Protein AF-A0A0W0FRZ5-F1 (afdb_monomer_lite)

Secondary structure (DSSP, 8-state):
--PPPPPS--SSTT----SSPPP------------------S--TTTTTT-S-EEEE-TTSSS-EEEETTEEEE----PPSS---------S----------

InterPro domains:
  IPR019481 Transcription factor TFIIIC, triple barrel domain [PF10419] (29-93)
  IPR042771 TFIIIC subunit GTF3C6-like [PTHR21860] (24-94)

Radius of gyration: 24.67 Å; chains: 1; bounding box: 76×30×46 Å

Structure (mmCIF, N/CA/C/O backbone):
data_AF-A0A0W0FRZ5-F1
#
_entry.id   AF-A0A0W0FRZ5-F1
#
loop_
_atom_site.group_PDB
_atom_site.id
_atom_site.type_symbol
_atom_site.label_atom_id
_atom_site.label_alt_id
_atom_site.label_comp_id
_atom_site.label_asym_id
_atom_site.label_entity_id
_atom_site.label_seq_id
_atom_site.pdbx_PDB_ins_code
_atom_site.Cartn_x
_atom_site.Cartn_y
_atom_site.Cartn_z
_atom_site.occupancy
_atom_site.B_iso_or_equiv
_atom_site.auth_seq_id
_atom_site.auth_comp_id
_atom_site.auth_asym_id
_atom_site.auth_atom_id
_atom_site.pdbx_PDB_model_num
ATOM 1 N N . MET A 1 1 ? 56.935 17.013 -20.111 1.00 40.03 1 MET A N 1
ATOM 2 C CA . MET A 1 1 ? 57.289 15.581 -20.146 1.00 40.03 1 MET A CA 1
ATOM 3 C C . MET A 1 1 ? 56.087 14.836 -20.696 1.00 40.03 1 MET A C 1
ATOM 5 O O . MET A 1 1 ? 54.988 15.092 -20.235 1.00 40.03 1 MET A O 1
ATOM 9 N N . SER A 1 2 ? 56.341 14.082 -21.767 1.00 46.53 2 SER A N 1
ATOM 10 C CA . SER A 1 2 ? 55.496 13.141 -22.525 1.00 46.53 2 SER A CA 1
ATOM 11 C C . SER A 1 2 ? 54.017 12.995 -22.142 1.00 46.53 2 SER A C 1
ATOM 13 O O . SER A 1 2 ? 53.696 12.415 -21.107 1.00 46.53 2 SER A O 1
ATOM 15 N N . GLY A 1 3 ? 53.139 13.422 -23.056 1.00 50.06 3 GLY A N 1
ATOM 16 C CA . GLY A 1 3 ? 51.759 12.950 -23.117 1.00 50.06 3 GLY A CA 1
ATOM 17 C C . GLY A 1 3 ? 51.740 11.456 -23.434 1.00 50.06 3 GLY A C 1
ATOM 18 O O . GLY A 1 3 ? 52.444 11.001 -24.335 1.00 50.06 3 GLY A O 1
ATOM 19 N N . ILE A 1 4 ? 50.990 10.702 -22.637 1.00 55.44 4 ILE A N 1
ATOM 20 C CA . ILE A 1 4 ? 50.728 9.285 -22.869 1.00 55.44 4 ILE A CA 1
ATOM 21 C C . ILE A 1 4 ? 49.555 9.222 -23.844 1.00 55.44 4 ILE A C 1
ATOM 23 O O . ILE A 1 4 ? 48.469 9.709 -23.535 1.00 55.44 4 ILE A O 1
ATOM 27 N N . ASP A 1 5 ? 49.808 8.669 -25.024 1.00 58.16 5 ASP A N 1
ATOM 28 C CA . ASP A 1 5 ? 48.801 8.421 -26.051 1.00 58.16 5 ASP A CA 1
ATOM 29 C C . ASP A 1 5 ? 48.109 7.089 -25.718 1.00 58.16 5 ASP A C 1
ATOM 31 O O . ASP A 1 5 ? 48.767 6.047 -25.636 1.00 58.16 5 ASP A O 1
ATOM 35 N N . PHE A 1 6 ? 46.805 7.123 -25.433 1.00 57.25 6 PHE A N 1
ATOM 36 C CA . PHE A 1 6 ? 46.032 5.921 -25.111 1.00 57.25 6 PHE A CA 1
ATOM 37 C C . PHE A 1 6 ? 45.430 5.334 -26.397 1.00 57.25 6 PHE A C 1
ATOM 39 O O . PHE A 1 6 ? 44.875 6.087 -27.198 1.00 57.25 6 PHE A O 1
ATOM 46 N N . PRO A 1 7 ? 45.507 4.007 -26.613 1.00 56.72 7 PRO A N 1
ATOM 47 C CA . PRO A 1 7 ? 44.953 3.377 -27.806 1.00 56.72 7 PRO A CA 1
ATOM 48 C C . PRO A 1 7 ? 43.438 3.608 -27.892 1.00 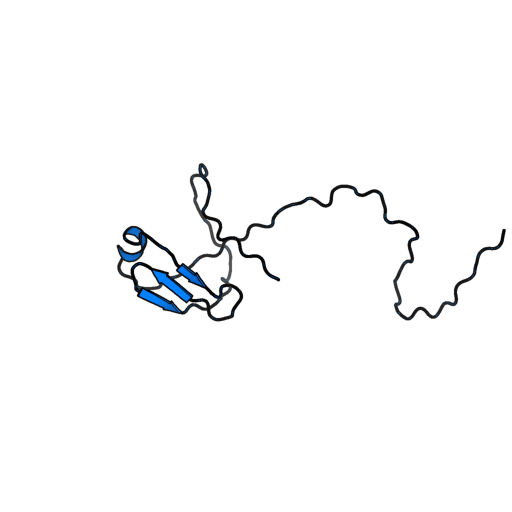56.72 7 PRO A C 1
ATOM 50 O O . PRO A 1 7 ? 42.714 3.485 -26.905 1.00 56.72 7 PRO A O 1
ATOM 53 N N . SER A 1 8 ? 42.971 3.937 -29.096 1.00 59.81 8 SER A N 1
ATOM 54 C CA . SER A 1 8 ? 41.605 4.367 -29.427 1.00 59.81 8 SER A CA 1
ATOM 55 C C . SER A 1 8 ? 40.525 3.278 -29.348 1.00 59.81 8 SER A C 1
ATOM 57 O O . SER A 1 8 ? 39.358 3.574 -29.592 1.00 59.81 8 SER A O 1
ATOM 59 N N . ASP A 1 9 ? 40.878 2.048 -28.974 1.00 65.19 9 ASP A N 1
ATOM 60 C CA . ASP A 1 9 ? 39.932 0.936 -28.850 1.00 65.19 9 ASP A CA 1
ATOM 61 C C . ASP A 1 9 ? 39.516 0.760 -27.389 1.00 65.19 9 ASP A C 1
ATOM 63 O O . ASP A 1 9 ? 39.937 -0.156 -26.680 1.00 65.19 9 ASP A O 1
ATOM 67 N N . SER A 1 10 ? 38.683 1.687 -26.918 1.00 62.09 10 SER A N 1
ATOM 68 C CA . SER A 1 10 ? 37.987 1.520 -25.646 1.00 62.09 10 SER A CA 1
ATOM 69 C C . SER A 1 10 ? 36.817 0.554 -25.809 1.00 62.09 10 SER A C 1
ATOM 71 O O . SER A 1 10 ? 35.982 0.721 -26.696 1.00 62.09 10 SER A O 1
ATOM 73 N N . LEU A 1 11 ? 36.708 -0.404 -24.887 1.00 64.06 11 LEU A N 1
ATOM 74 C CA . LEU A 1 11 ? 35.572 -1.325 -24.774 1.00 64.06 11 LEU A CA 1
ATOM 75 C C . LEU A 1 11 ? 34.235 -0.608 -24.498 1.00 64.06 11 LEU A C 1
ATOM 77 O O . LEU A 1 11 ? 33.178 -1.211 -24.665 1.00 64.06 11 LEU A O 1
ATOM 81 N N . CYS A 1 12 ? 34.279 0.668 -24.099 1.00 63.09 12 CYS A N 1
ATOM 82 C CA . CYS A 1 12 ? 33.113 1.478 -23.752 1.00 63.09 12 CYS A CA 1
ATOM 83 C C . CYS A 1 12 ? 33.169 2.834 -24.483 1.00 63.09 12 CYS A C 1
ATOM 85 O O . CYS A 1 12 ? 33.679 3.814 -23.928 1.00 63.09 12 CYS A O 1
ATOM 87 N N . PRO A 1 13 ? 32.678 2.926 -25.730 1.00 68.31 13 PRO A N 1
ATOM 88 C CA . PRO A 1 13 ? 32.616 4.188 -26.464 1.00 68.31 13 PRO A CA 1
ATOM 89 C C . PRO A 1 13 ? 31.837 5.257 -25.680 1.00 68.31 13 PRO A C 1
ATOM 91 O O . PRO A 1 13 ? 30.755 4.987 -25.168 1.00 68.31 13 PRO A O 1
ATOM 94 N N . GLY A 1 14 ? 32.383 6.473 -25.581 1.00 68.06 14 GLY A N 1
ATOM 95 C CA . GLY A 1 14 ? 31.753 7.595 -24.865 1.00 68.06 14 GLY A CA 1
ATOM 96 C C . GLY A 1 14 ? 32.148 7.748 -23.392 1.00 68.06 14 GLY A C 1
ATOM 97 O O . GLY A 1 14 ? 31.716 8.704 -22.752 1.00 68.06 14 GLY A O 1
ATOM 98 N N . TYR A 1 15 ? 32.992 6.865 -22.850 1.00 72.00 15 TYR A N 1
ATOM 99 C CA . TYR A 1 15 ? 33.522 7.038 -21.497 1.00 72.00 15 TYR A CA 1
ATOM 100 C C . TYR A 1 15 ? 34.607 8.130 -21.441 1.00 72.00 15 TYR A C 1
ATOM 102 O O . TYR A 1 15 ? 35.419 8.277 -22.357 1.00 72.00 15 TYR A O 1
ATOM 110 N N . LYS A 1 16 ? 34.648 8.875 -20.333 1.00 73.31 16 LYS A N 1
ATOM 111 C CA . LYS A 1 16 ? 35.714 9.832 -20.015 1.00 73.31 16 LYS A CA 1
ATOM 112 C C . LYS A 1 16 ? 36.358 9.413 -18.701 1.00 73.31 16 LYS A C 1
ATOM 114 O O . LYS A 1 16 ? 35.725 9.487 -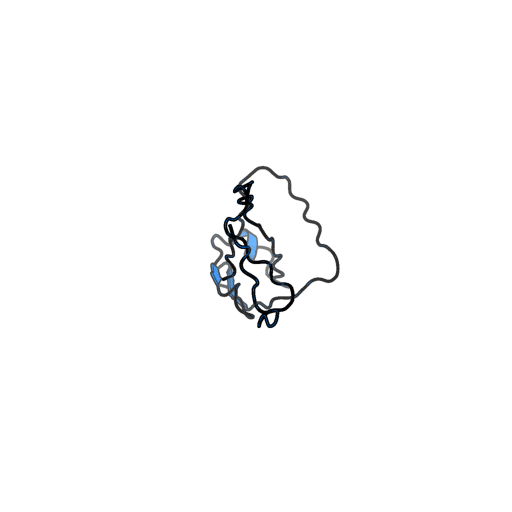17.653 1.00 73.31 16 LYS A O 1
ATOM 119 N N . PHE A 1 17 ? 37.614 8.981 -18.756 1.00 75.69 17 PHE A N 1
ATOM 120 C CA . PHE A 1 17 ? 38.398 8.737 -17.549 1.00 75.69 17 PHE A CA 1
ATOM 121 C C . PHE A 1 17 ? 38.632 10.058 -16.800 1.00 75.69 17 PHE A C 1
ATOM 123 O O . PHE A 1 17 ? 39.039 11.052 -17.408 1.00 75.69 17 PHE A O 1
ATOM 130 N N . VAL A 1 18 ? 38.385 10.066 -15.491 1.00 76.44 18 VAL A N 1
ATOM 131 C CA . VAL A 1 18 ? 38.659 11.202 -14.600 1.00 76.44 18 VAL A CA 1
ATOM 132 C C . VAL A 1 18 ? 39.523 10.730 -13.430 1.00 76.44 18 VAL A C 1
ATOM 134 O O . VAL A 1 18 ? 39.310 9.641 -12.905 1.00 76.44 18 VAL A O 1
ATOM 137 N N . GLN A 1 19 ? 40.539 11.520 -13.069 1.00 77.50 19 GLN A N 1
ATOM 138 C CA . GLN A 1 19 ? 41.479 11.193 -11.985 1.00 77.50 19 GLN A CA 1
ATOM 139 C C . GLN A 1 19 ? 40.937 11.563 -10.601 1.00 77.50 19 GLN A C 1
ATOM 141 O O . GLN A 1 19 ? 41.303 10.929 -9.617 1.00 77.50 19 GLN A O 1
ATOM 146 N N . GLU A 1 20 ? 40.044 12.547 -10.541 1.00 77.44 20 GLU A N 1
ATOM 147 C CA . GLU A 1 20 ? 39.258 12.882 -9.361 1.00 77.44 20 GLU A CA 1
ATOM 148 C C . GLU A 1 20 ? 37.843 13.267 -9.794 1.00 77.44 20 GLU A C 1
ATOM 150 O O . GLU A 1 20 ? 37.632 13.773 -10.903 1.00 77.44 20 GLU A O 1
ATOM 155 N N . PHE A 1 21 ? 36.873 12.992 -8.928 1.00 75.88 21 PHE A N 1
ATOM 156 C CA . PHE A 1 21 ? 35.541 13.568 -9.059 1.00 75.88 21 PHE A CA 1
ATOM 157 C C . PHE A 1 21 ? 35.598 15.045 -8.649 1.00 75.88 21 PHE A C 1
ATOM 159 O O . PHE A 1 21 ? 36.490 15.448 -7.904 1.00 75.88 21 PHE A O 1
ATOM 166 N N . GLY A 1 22 ? 34.666 15.854 -9.161 1.00 73.62 22 GLY A N 1
ATOM 167 C CA . GLY A 1 22 ? 34.541 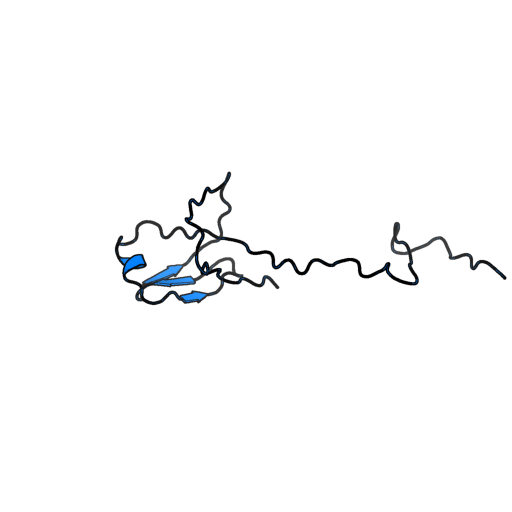17.252 -8.746 1.00 73.62 22 GLY A CA 1
ATOM 168 C C . GLY A 1 22 ? 34.279 17.391 -7.239 1.00 73.62 22 GLY A C 1
ATOM 169 O O . GLY A 1 22 ? 34.049 16.386 -6.559 1.00 73.62 22 GLY A O 1
ATOM 170 N N . PRO A 1 23 ? 34.313 18.624 -6.699 1.00 70.94 23 PRO A N 1
ATOM 171 C CA . PRO A 1 23 ? 33.935 18.868 -5.311 1.00 70.94 23 PRO A CA 1
ATOM 172 C C . PRO A 1 23 ? 32.568 18.237 -5.024 1.00 70.94 23 PRO A C 1
ATOM 174 O O . PRO A 1 23 ? 31.699 18.206 -5.892 1.00 70.94 23 PRO A O 1
ATOM 177 N N . ASN A 1 24 ? 32.413 17.701 -3.813 1.00 62.38 24 ASN A N 1
ATOM 178 C CA . ASN A 1 24 ? 31.205 17.027 -3.342 1.00 62.38 24 ASN A CA 1
ATOM 179 C C . ASN A 1 24 ? 30.099 18.073 -3.088 1.00 62.38 24 ASN A C 1
ATOM 181 O O . ASN A 1 24 ? 29.711 18.315 -1.948 1.00 62.38 24 ASN A O 1
ATOM 185 N N . GLU A 1 25 ? 29.700 18.796 -4.132 1.00 61.56 25 GLU A N 1
ATOM 186 C CA . GLU A 1 25 ? 28.621 19.775 -4.100 1.00 61.56 25 GLU A CA 1
ATOM 187 C C . GLU A 1 25 ? 27.307 18.996 -4.004 1.00 61.56 25 GLU A C 1
ATOM 189 O O . GLU A 1 25 ? 26.881 18.381 -4.975 1.00 61.56 25 GLU A O 1
ATOM 194 N N . GLU A 1 26 ? 26.763 18.961 -2.782 1.00 57.94 26 GLU A N 1
ATOM 195 C CA . GLU A 1 26 ? 25.375 18.623 -2.441 1.00 57.94 26 GLU A CA 1
ATOM 196 C C . GLU A 1 26 ? 24.766 17.486 -3.271 1.00 57.94 26 GLU A C 1
ATOM 198 O O . GLU A 1 26 ? 23.914 17.689 -4.131 1.00 57.94 26 GLU A O 1
ATOM 203 N N . TYR A 1 27 ? 25.133 16.244 -2.948 1.00 60.28 27 TYR A N 1
ATOM 204 C CA . TYR A 1 27 ? 24.129 15.189 -3.052 1.00 60.28 27 TYR A CA 1
ATOM 205 C C . TYR A 1 27 ? 23.060 15.540 -2.016 1.00 60.28 27 TYR A C 1
ATOM 207 O O . TYR A 1 27 ? 23.276 15.330 -0.823 1.00 60.28 27 TYR A O 1
ATOM 215 N N . GLU A 1 28 ? 21.981 16.189 -2.447 1.00 60.78 28 GLU A N 1
ATOM 216 C CA . GLU A 1 28 ? 20.844 16.470 -1.579 1.00 60.78 28 GLU A CA 1
ATOM 217 C C . GLU A 1 28 ? 20.333 15.125 -1.035 1.00 60.78 28 GLU A C 1
ATOM 219 O O . GLU A 1 28 ? 19.914 14.252 -1.793 1.00 60.78 28 GLU A O 1
ATOM 224 N N . GLU A 1 29 ? 20.428 14.926 0.284 1.00 60.94 29 GLU A N 1
ATOM 225 C CA . GLU A 1 29 ? 19.839 13.790 1.008 1.00 60.94 29 GLU A CA 1
ATOM 226 C C . GLU A 1 29 ? 18.304 13.937 1.046 1.00 60.94 29 GLU A C 1
ATOM 228 O O . GLU A 1 29 ? 17.683 13.940 2.109 1.00 60.94 29 GLU A O 1
ATOM 233 N N . GLU A 1 30 ? 17.668 14.149 -0.104 1.00 62.47 30 GLU A N 1
ATOM 234 C CA . GLU A 1 30 ? 16.216 14.213 -0.189 1.00 62.47 30 GLU A CA 1
ATOM 235 C C . GLU A 1 30 ? 15.658 12.788 -0.145 1.00 62.47 30 GLU A C 1
ATOM 237 O O . GLU A 1 30 ? 15.687 12.044 -1.123 1.00 62.47 30 GLU A O 1
ATOM 242 N N . GLU A 1 31 ? 15.151 12.390 1.025 1.00 65.81 31 GLU A N 1
ATOM 243 C CA . GLU A 1 31 ? 14.296 11.211 1.148 1.00 65.81 31 GLU A CA 1
ATOM 244 C C . GLU A 1 31 ? 13.052 11.400 0.262 1.00 65.81 31 GLU A C 1
ATOM 246 O O . GLU A 1 31 ? 12.154 12.192 0.569 1.00 65.81 31 GLU A O 1
ATOM 251 N N . GLU A 1 32 ? 12.984 10.663 -0.847 1.00 65.81 32 GLU A N 1
ATOM 252 C CA . GLU A 1 32 ? 11.805 10.648 -1.709 1.00 65.81 32 GLU A CA 1
ATOM 253 C C . GLU A 1 32 ? 10.647 9.925 -0.999 1.00 65.81 32 GLU A C 1
ATOM 255 O O . GLU A 1 32 ? 10.635 8.703 -0.838 1.00 65.81 32 GLU A O 1
ATOM 260 N N . VAL A 1 33 ? 9.643 10.689 -0.561 1.00 73.50 33 VAL A N 1
ATOM 261 C CA . VAL A 1 33 ? 8.426 10.144 0.053 1.00 73.50 33 VAL A CA 1
ATOM 262 C C . VAL A 1 33 ? 7.342 9.979 -1.006 1.00 73.50 33 VAL A C 1
ATOM 264 O O . VAL A 1 33 ? 6.838 10.958 -1.560 1.00 73.50 33 VAL A O 1
ATOM 267 N N . PHE A 1 34 ? 6.915 8.737 -1.222 1.00 72.56 34 PHE A N 1
ATOM 268 C CA . PHE A 1 34 ? 5.795 8.408 -2.099 1.00 72.56 34 PHE A CA 1
ATOM 269 C C . PHE A 1 34 ? 4.529 8.123 -1.290 1.00 72.56 34 PHE A C 1
ATOM 271 O O . PHE A 1 34 ? 4.568 7.511 -0.223 1.00 72.56 34 PHE A O 1
ATOM 278 N N . TYR A 1 35 ? 3.386 8.549 -1.823 1.00 79.12 35 TYR A N 1
ATOM 279 C CA . TYR A 1 35 ? 2.072 8.245 -1.264 1.00 79.12 35 TYR A CA 1
ATOM 280 C C . TYR A 1 35 ? 1.372 7.232 -2.162 1.00 79.12 35 TYR A C 1
ATOM 282 O O . TYR A 1 35 ? 1.384 7.366 -3.385 1.00 79.12 35 TYR A O 1
ATOM 290 N N . VAL A 1 36 ? 0.746 6.235 -1.542 1.00 83.19 36 VAL A N 1
ATOM 291 C CA . VAL A 1 36 ? -0.113 5.264 -2.221 1.00 83.19 36 VAL A CA 1
ATOM 292 C C . VAL A 1 36 ? -1.513 5.340 -1.640 1.00 83.19 36 VAL A C 1
ATOM 294 O O . VAL A 1 36 ? -1.687 5.457 -0.425 1.00 83.19 36 VAL A O 1
ATOM 297 N N . THR A 1 37 ? -2.508 5.234 -2.511 1.00 85.44 37 THR A N 1
ATOM 298 C CA . THR A 1 37 ? -3.910 5.163 -2.107 1.00 85.44 37 THR A CA 1
ATOM 299 C C . THR A 1 37 ? -4.369 3.714 -2.113 1.00 85.44 37 THR A C 1
ATOM 301 O O . THR A 1 37 ? -4.095 2.962 -3.045 1.00 85.44 37 THR A O 1
ATOM 304 N N . MET A 1 38 ? -5.047 3.312 -1.038 1.00 88.06 38 MET A N 1
ATOM 305 C CA . MET A 1 38 ? -5.582 1.963 -0.868 1.00 88.06 38 MET A CA 1
ATOM 306 C C . MET A 1 38 ? -7.091 1.969 -1.088 1.00 88.06 38 MET A C 1
ATOM 308 O O . MET A 1 38 ? -7.843 2.528 -0.289 1.00 88.06 38 MET A O 1
ATOM 312 N N . GLU A 1 39 ? -7.537 1.296 -2.142 1.00 87.38 39 GLU A N 1
ATOM 313 C CA . GLU A 1 39 ? -8.954 1.066 -2.396 1.00 87.38 39 GLU A CA 1
ATOM 314 C C . GLU A 1 39 ? -9.397 -0.252 -1.740 1.00 87.38 39 GLU A C 1
ATOM 316 O O . GLU A 1 39 ? -8.945 -1.334 -2.106 1.00 87.38 39 GLU A O 1
ATOM 321 N N . LEU A 1 40 ? -10.278 -0.169 -0.736 1.00 89.00 40 LEU A N 1
ATOM 322 C CA . LEU A 1 40 ? -10.753 -1.339 0.023 1.00 89.00 40 LEU A CA 1
ATOM 323 C C . LEU A 1 40 ? -12.055 -1.938 -0.536 1.00 89.00 40 LEU A C 1
ATOM 325 O O . LEU A 1 40 ? -12.543 -2.950 -0.034 1.00 89.00 40 LEU A O 1
ATOM 329 N N . GLY A 1 41 ? -12.621 -1.330 -1.581 1.00 84.75 41 GLY A N 1
ATOM 330 C CA . GLY A 1 41 ? -13.907 -1.722 -2.146 1.00 84.75 41 GLY A CA 1
ATOM 331 C C . GLY A 1 41 ? -15.066 -1.531 -1.160 1.00 84.75 41 GLY A C 1
ATOM 332 O O . GLY A 1 41 ? -15.081 -0.605 -0.350 1.00 84.75 41 GLY A O 1
ATOM 333 N N . ASN A 1 42 ? -16.068 -2.410 -1.237 1.00 86.88 42 ASN A N 1
ATOM 334 C CA . ASN A 1 42 ? -17.270 -2.324 -0.408 1.00 86.88 42 ASN A CA 1
ATOM 335 C C . ASN A 1 42 ? -17.045 -2.960 0.975 1.00 86.88 42 ASN A C 1
ATOM 337 O O . ASN A 1 42 ? -17.435 -4.106 1.213 1.00 86.88 42 ASN A O 1
ATOM 341 N N . ILE A 1 43 ? -16.397 -2.216 1.870 1.00 89.25 43 ILE A N 1
ATOM 342 C CA . ILE A 1 43 ? -16.239 -2.577 3.284 1.00 89.25 43 ILE A CA 1
ATOM 343 C C . ILE A 1 43 ? -17.341 -1.968 4.150 1.00 89.25 43 ILE A C 1
ATOM 345 O O . ILE A 1 43 ? -18.018 -1.015 3.768 1.00 89.25 43 ILE A O 1
ATOM 349 N N . GLU A 1 44 ? -17.507 -2.520 5.348 1.00 88.38 44 GLU A N 1
ATOM 350 C CA . GLU A 1 44 ? -18.354 -1.914 6.368 1.00 88.38 44 GLU A CA 1
ATOM 351 C C . GLU A 1 44 ? -17.777 -0.525 6.746 1.00 88.38 44 GLU A C 1
ATOM 353 O O . GLU A 1 44 ? -16.574 -0.428 7.003 1.00 88.38 44 GLU A O 1
ATOM 358 N N . PRO A 1 45 ? -18.582 0.558 6.744 1.00 88.00 45 PRO A N 1
ATOM 359 C CA . PRO A 1 45 ? -18.075 1.921 6.929 1.00 88.00 45 PRO A CA 1
ATOM 360 C C . PRO A 1 45 ? -17.328 2.166 8.244 1.00 88.00 45 PRO A C 1
ATOM 362 O O . PRO A 1 45 ? -16.461 3.040 8.297 1.00 88.00 45 PRO A O 1
ATOM 365 N N . THR A 1 46 ? -17.652 1.425 9.306 1.00 89.06 46 THR A N 1
ATOM 366 C CA . THR A 1 46 ? -16.968 1.531 10.599 1.00 89.06 46 THR A CA 1
ATOM 367 C C . THR A 1 46 ? -15.678 0.722 10.680 1.00 89.06 46 THR A C 1
ATOM 369 O O . THR A 1 46 ? -14.894 1.002 11.577 1.00 89.06 46 THR A O 1
ATOM 372 N N . LEU A 1 47 ? -15.375 -0.167 9.726 1.00 87.75 47 LEU A N 1
ATOM 373 C CA . LEU A 1 47 ? -14.199 -1.042 9.768 1.00 87.75 47 LEU A CA 1
ATOM 374 C C . LEU A 1 47 ? -12.883 -0.269 9.920 1.00 87.75 47 LEU A C 1
ATOM 376 O O . LEU A 1 47 ? -12.042 -0.646 10.734 1.00 87.75 47 LEU A O 1
ATOM 380 N N . VAL A 1 48 ? -12.688 0.796 9.135 1.00 87.81 48 VAL A N 1
ATOM 381 C CA . VAL A 1 48 ? -11.472 1.623 9.216 1.00 87.81 48 VAL A CA 1
ATOM 382 C C . VAL A 1 48 ? -11.472 2.459 10.506 1.00 87.81 48 VAL A C 1
ATOM 384 O O . VAL A 1 48 ? -10.507 2.340 11.259 1.00 87.81 48 VAL A O 1
ATOM 387 N N . PRO A 1 49 ? -12.534 3.226 10.841 1.00 88.00 49 PRO A N 1
ATOM 388 C CA . PRO A 1 49 ? -12.603 3.958 12.110 1.00 88.00 49 PRO A CA 1
ATOM 389 C C . PRO A 1 49 ? -12.495 3.097 13.377 1.00 88.00 49 PRO A C 1
ATOM 391 O O . PRO A 1 49 ? -12.038 3.594 14.401 1.00 88.00 49 PRO A O 1
ATOM 394 N N . SER A 1 50 ? -12.936 1.836 13.338 1.00 85.88 50 SER A N 1
ATOM 395 C CA . SER A 1 50 ? -12.922 0.912 14.478 1.00 85.88 50 SER A CA 1
ATOM 396 C C . SER A 1 50 ? -11.652 0.063 14.555 1.00 85.88 50 SER A C 1
ATOM 398 O O . SER A 1 50 ? -11.562 -0.827 15.402 1.00 85.88 50 SER A O 1
ATOM 400 N N . SER A 1 51 ? -10.707 0.245 13.630 1.00 88.25 51 SER A N 1
ATOM 401 C CA . SER A 1 51 ? -9.463 -0.519 13.608 1.00 88.25 51 SER A CA 1
ATOM 402 C C . SER A 1 51 ? -8.397 0.162 14.457 1.00 88.25 51 SER A C 1
ATOM 404 O O . SER A 1 51 ? -7.760 1.115 14.023 1.00 88.25 51 SER A O 1
ATOM 406 N N . ASP A 1 52 ? -8.120 -0.403 15.631 1.00 90.44 52 ASP A N 1
ATOM 407 C CA . ASP A 1 52 ? -7.027 0.060 16.503 1.00 90.44 52 ASP A CA 1
ATOM 408 C C . ASP A 1 52 ? -5.630 -0.352 15.997 1.00 90.44 52 ASP A C 1
ATOM 410 O O . ASP A 1 52 ? -4.607 0.014 16.574 1.00 90.44 52 ASP A O 1
ATOM 414 N N . SER A 1 53 ? -5.562 -1.168 14.939 1.00 89.31 53 SER A N 1
ATOM 415 C CA . SER A 1 53 ? -4.303 -1.612 14.343 1.00 89.31 53 SER A CA 1
ATOM 416 C C . SER A 1 53 ? -4.435 -1.865 12.846 1.00 89.31 53 SER A C 1
ATOM 418 O O . SER A 1 53 ? -5.467 -2.337 12.364 1.00 89.31 53 SER A O 1
ATOM 420 N N . ILE A 1 54 ? -3.342 -1.586 12.139 1.00 91.06 54 ILE A N 1
ATOM 421 C CA . ILE A 1 54 ? -3.162 -1.842 10.715 1.00 91.06 54 ILE A CA 1
ATOM 422 C C . ILE A 1 54 ? -1.920 -2.717 10.574 1.00 91.06 54 ILE A C 1
ATOM 424 O O . ILE A 1 54 ? -0.854 -2.366 11.082 1.00 91.06 54 ILE A O 1
ATOM 428 N N . ARG A 1 55 ? -2.045 -3.867 9.908 1.00 93.69 55 ARG A N 1
ATOM 429 C CA . ARG A 1 55 ? -0.892 -4.703 9.539 1.00 93.69 55 ARG A CA 1
ATOM 430 C C . ARG A 1 55 ? -0.828 -4.815 8.032 1.00 93.69 55 ARG A C 1
ATOM 432 O O . ARG A 1 55 ? -1.794 -5.256 7.422 1.00 93.69 55 ARG A O 1
ATOM 439 N N . LEU A 1 56 ? 0.300 -4.434 7.457 1.00 92.50 56 LEU A N 1
ATOM 440 C CA . LEU A 1 56 ? 0.529 -4.434 6.021 1.00 92.50 56 LEU A CA 1
ATOM 441 C C . LEU A 1 56 ? 1.835 -5.169 5.739 1.00 92.50 56 LEU A C 1
ATOM 443 O O . LEU A 1 56 ? 2.844 -4.895 6.386 1.00 92.50 56 LEU A O 1
ATOM 447 N N . ILE A 1 57 ? 1.796 -6.128 4.819 1.00 94.31 57 ILE A N 1
ATOM 448 C CA . ILE A 1 57 ? 2.959 -6.928 4.426 1.00 94.31 57 ILE A CA 1
ATOM 449 C C . ILE A 1 57 ? 3.033 -7.058 2.906 1.00 94.31 57 ILE A C 1
ATOM 451 O O . ILE A 1 57 ? 2.005 -7.030 2.226 1.00 94.31 57 ILE A O 1
ATOM 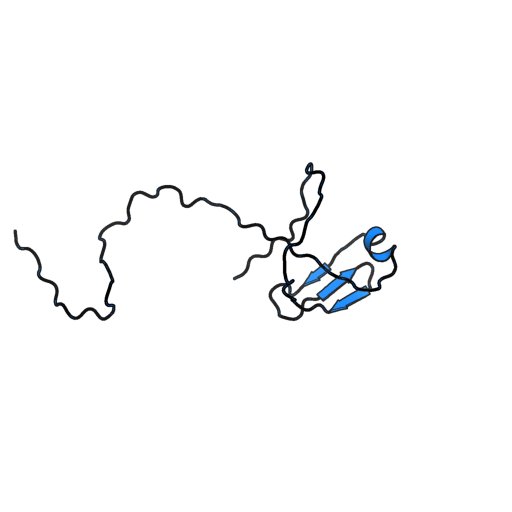455 N N . GLY A 1 58 ? 4.248 -7.262 2.395 1.00 92.94 58 GLY A N 1
ATOM 456 C CA . GLY A 1 58 ? 4.490 -7.571 0.987 1.00 92.94 58 GLY A CA 1
ATOM 457 C C . GLY A 1 58 ? 4.156 -6.431 0.025 1.00 92.94 58 GLY A C 1
ATOM 458 O O . GLY A 1 58 ? 3.693 -6.710 -1.077 1.00 92.94 58 GLY A O 1
ATOM 459 N N . LEU A 1 59 ? 4.347 -5.172 0.439 1.00 89.38 59 LEU A N 1
ATOM 460 C CA . LEU A 1 59 ? 4.174 -3.985 -0.419 1.00 89.38 59 LEU A CA 1
ATOM 461 C C . LEU A 1 59 ? 5.140 -3.946 -1.610 1.00 89.38 59 LEU A C 1
ATOM 463 O O . LEU A 1 59 ? 4.860 -3.299 -2.610 1.00 89.38 59 LEU A O 1
ATOM 467 N N . ASP A 1 60 ? 6.273 -4.623 -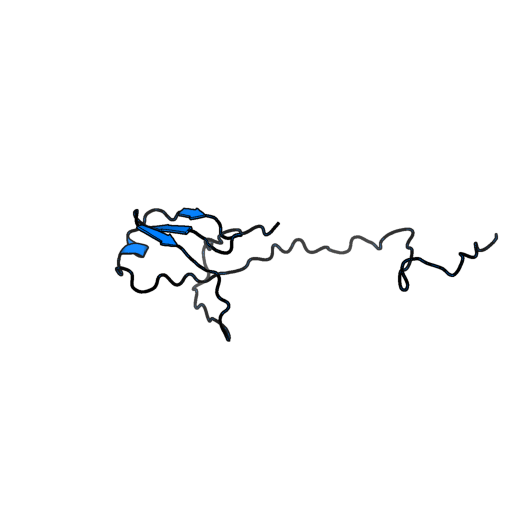1.483 1.00 86.94 60 ASP A N 1
ATOM 468 C CA . ASP A 1 60 ? 7.285 -4.850 -2.512 1.00 86.94 60 ASP A CA 1
ATOM 469 C C . ASP A 1 60 ? 6.898 -5.981 -3.481 1.00 86.94 60 ASP A C 1
ATOM 471 O O . ASP A 1 60 ? 7.536 -6.189 -4.514 1.00 86.94 60 ASP A O 1
ATOM 475 N N . THR A 1 61 ? 5.842 -6.733 -3.164 1.00 91.75 61 THR A N 1
ATOM 476 C CA . THR A 1 61 ? 5.398 -7.872 -3.965 1.00 91.75 61 THR A CA 1
ATOM 477 C C . THR A 1 61 ? 4.215 -7.487 -4.849 1.00 91.75 61 THR A C 1
ATOM 479 O O . THR A 1 61 ? 3.420 -6.627 -4.483 1.00 91.75 61 THR A O 1
ATOM 482 N N . PRO A 1 62 ? 3.964 -8.207 -5.957 1.00 92.94 62 PRO A N 1
ATOM 483 C CA . PRO A 1 62 ? 2.748 -8.008 -6.750 1.00 92.94 62 PRO A CA 1
ATOM 484 C C . PRO A 1 62 ? 1.434 -8.276 -5.992 1.00 92.94 62 PRO A C 1
ATOM 486 O O . PRO A 1 62 ? 0.355 -8.128 -6.562 1.00 92.94 62 PRO A O 1
ATOM 489 N N . T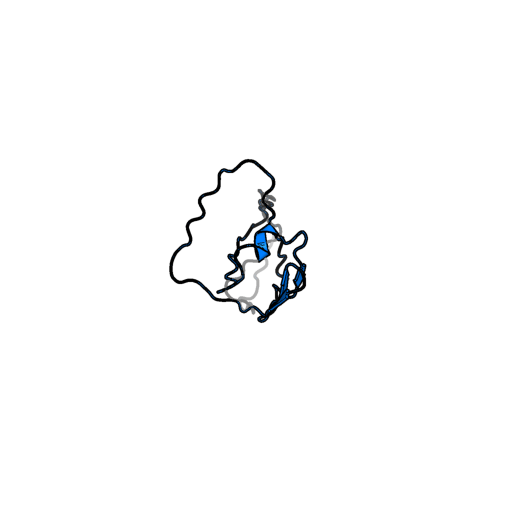HR A 1 63 ? 1.489 -8.777 -4.754 1.00 95.44 63 THR A N 1
ATOM 490 C CA . THR A 1 63 ? 0.324 -9.210 -3.978 1.00 95.44 63 THR A CA 1
ATOM 491 C C . THR A 1 63 ? 0.500 -8.860 -2.494 1.00 95.44 63 THR A C 1
ATOM 493 O O . THR A 1 63 ? 0.794 -9.743 -1.681 1.00 95.44 63 THR A O 1
ATOM 496 N N . PRO A 1 64 ? 0.302 -7.587 -2.115 1.00 95.12 64 PRO A N 1
ATOM 497 C CA . PRO A 1 64 ? 0.343 -7.176 -0.719 1.00 95.12 64 PRO A CA 1
ATOM 498 C C . PRO A 1 64 ? -0.847 -7.733 0.069 1.00 95.12 64 PRO A C 1
ATOM 500 O O . PRO A 1 64 ? -1.909 -8.037 -0.484 1.00 95.12 64 PRO A O 1
ATOM 503 N N . PHE A 1 65 ? -0.691 -7.824 1.387 1.00 95.75 65 PHE A N 1
ATOM 504 C CA . PHE A 1 65 ? -1.777 -8.184 2.297 1.00 95.75 65 PHE A CA 1
ATOM 505 C C . PHE A 1 65 ? -1.948 -7.135 3.383 1.00 95.75 65 PHE A C 1
ATOM 507 O O . PHE A 1 65 ? -0.983 -6.735 4.032 1.00 95.75 65 PHE A O 1
ATOM 514 N N . LEU A 1 66 ? -3.198 -6.751 3.614 1.00 94.25 66 LEU A N 1
ATOM 515 C CA . LEU A 1 66 ? -3.601 -5.794 4.636 1.00 94.25 66 LEU A CA 1
ATOM 516 C C . LEU A 1 66 ? -4.522 -6.489 5.639 1.00 94.25 66 LEU A C 1
ATOM 518 O O . LEU A 1 66 ? -5.428 -7.217 5.246 1.00 94.25 66 LEU A O 1
ATOM 522 N N . GLN A 1 67 ? -4.336 -6.243 6.931 1.00 93.31 67 GLN A N 1
ATOM 523 C CA . GLN A 1 67 ? -5.255 -6.685 7.970 1.00 93.31 67 GLN A CA 1
ATOM 524 C C . GLN A 1 67 ? -5.789 -5.502 8.777 1.00 93.31 67 GLN A C 1
ATOM 526 O O . GLN A 1 67 ? -5.005 -4.747 9.356 1.00 93.31 67 GLN A O 1
ATOM 531 N N . LEU A 1 68 ? -7.119 -5.410 8.858 1.00 92.19 68 LEU A N 1
ATOM 532 C CA . LEU A 1 68 ? -7.881 -4.412 9.617 1.00 92.19 68 LEU A CA 1
ATOM 533 C C . LEU A 1 68 ? -8.921 -5.123 10.487 1.00 92.19 68 LEU A C 1
ATOM 535 O O . LEU A 1 68 ? -9.682 -5.944 9.977 1.00 92.19 68 LEU A O 1
ATOM 539 N N . ALA A 1 69 ? -8.931 -4.856 11.797 1.00 89.44 69 ALA A N 1
ATOM 540 C CA . ALA A 1 69 ? -9.865 -5.452 12.768 1.00 89.44 69 ALA A CA 1
ATOM 541 C C . ALA A 1 69 ? -10.087 -6.980 12.609 1.00 89.44 69 ALA A C 1
ATOM 543 O O . ALA A 1 69 ? -11.190 -7.493 12.770 1.00 89.44 69 ALA A O 1
ATOM 544 N N . GLY A 1 70 ? -9.034 -7.726 12.254 1.00 88.12 70 GLY A N 1
ATOM 545 C CA . GLY A 1 70 ? -9.093 -9.177 12.032 1.00 88.12 70 GLY A CA 1
ATOM 546 C C . GLY A 1 70 ? -9.446 -9.615 10.604 1.00 88.12 70 GLY A C 1
ATOM 547 O O . GLY A 1 70 ? -9.127 -10.748 10.245 1.00 88.12 70 GLY A O 1
ATOM 548 N N . THR A 1 71 ? -9.994 -8.732 9.766 1.00 90.38 71 THR A N 1
ATOM 549 C CA . THR A 1 71 ? -10.268 -8.988 8.341 1.00 90.38 71 THR A CA 1
ATOM 550 C C . THR A 1 71 ? -8.988 -8.868 7.524 1.00 90.38 71 THR A C 1
ATOM 552 O O . THR A 1 71 ? -8.253 -7.897 7.688 1.00 90.38 71 THR A O 1
ATOM 555 N N . ILE A 1 72 ? -8.720 -9.843 6.651 1.00 93.69 72 ILE A N 1
ATOM 556 C CA . ILE A 1 72 ? -7.539 -9.871 5.779 1.00 93.69 72 ILE A CA 1
ATOM 557 C C . ILE A 1 72 ? -7.960 -9.564 4.342 1.00 93.69 72 ILE A C 1
ATOM 559 O O . ILE A 1 72 ? -8.833 -10.229 3.786 1.00 93.69 72 ILE A O 1
ATOM 563 N N . PHE A 1 73 ? -7.284 -8.593 3.743 1.00 94.31 73 PHE A N 1
ATOM 564 C CA . PHE A 1 73 ? -7.407 -8.182 2.355 1.00 94.31 73 PHE A CA 1
ATOM 565 C C . PHE A 1 73 ? -6.174 -8.636 1.583 1.00 94.31 73 PHE A C 1
ATOM 567 O O . PHE A 1 73 ? -5.048 -8.542 2.075 1.00 94.31 73 PHE A O 1
ATOM 574 N N . LYS A 1 74 ? -6.401 -9.109 0.360 1.00 95.50 74 LYS A N 1
ATOM 575 C CA . LYS A 1 74 ? -5.364 -9.402 -0.627 1.00 95.50 74 LYS A CA 1
ATOM 576 C C . LYS A 1 74 ? -5.418 -8.301 -1.680 1.00 95.50 74 LYS A C 1
ATOM 578 O O . LYS A 1 74 ? -6.467 -8.128 -2.296 1.00 95.50 74 LYS A O 1
ATOM 583 N N . GLY A 1 75 ? -4.325 -7.572 -1.855 1.00 94.12 75 GLY A N 1
ATOM 584 C CA . GLY A 1 75 ? -4.234 -6.459 -2.794 1.00 94.12 75 GLY A CA 1
ATOM 585 C C . GLY A 1 75 ? -3.557 -6.822 -4.115 1.00 94.12 75 GLY A C 1
ATOM 586 O O . GLY A 1 75 ? -3.004 -7.913 -4.285 1.00 94.12 75 GLY A O 1
ATOM 587 N N . SER A 1 76 ? -3.591 -5.854 -5.022 1.00 94.19 76 SER A N 1
ATOM 588 C CA . SER A 1 76 ? -2.804 -5.745 -6.251 1.00 94.19 76 SER A CA 1
ATOM 589 C C . SER A 1 76 ? -2.303 -4.306 -6.375 1.00 94.19 76 SER A C 1
ATOM 591 O O . SER A 1 76 ? -2.874 -3.397 -5.773 1.00 94.19 76 SER A O 1
ATOM 593 N N . HIS A 1 77 ? -1.230 -4.101 -7.137 1.00 90.94 77 HIS A N 1
ATOM 594 C CA . HIS A 1 77 ? -0.778 -2.763 -7.509 1.00 90.94 77 HIS A CA 1
ATOM 595 C C . HIS A 1 77 ? -1.398 -2.377 -8.848 1.00 90.94 77 HIS A C 1
ATOM 597 O O . HIS A 1 77 ? -1.166 -3.060 -9.845 1.00 90.94 77 HIS A O 1
ATOM 603 N N . ASP A 1 78 ? -2.133 -1.269 -8.870 1.00 89.44 78 ASP A N 1
ATOM 604 C CA . ASP A 1 78 ? -2.768 -0.733 -10.070 1.00 89.44 78 ASP A CA 1
ATOM 605 C C . ASP A 1 78 ? -2.361 0.736 -10.263 1.00 89.44 78 ASP A C 1
ATOM 607 O O . ASP A 1 78 ? -2.380 1.535 -9.326 1.00 89.44 78 ASP A O 1
ATOM 611 N N . LEU A 1 79 ? -1.955 1.095 -11.486 1.00 86.69 79 LEU A N 1
ATOM 612 C CA . LEU A 1 79 ? -1.599 2.470 -11.843 1.00 86.69 79 LEU A CA 1
ATOM 613 C C . LEU A 1 79 ? -2.847 3.226 -12.305 1.00 86.69 79 LEU A C 1
ATOM 615 O O . LEU A 1 79 ? -3.507 2.835 -13.269 1.00 86.69 79 LEU A O 1
ATOM 619 N N . LEU A 1 80 ? -3.145 4.335 -11.634 1.00 81.00 80 LEU A N 1
ATOM 620 C CA . LEU A 1 80 ? -4.275 5.196 -11.966 1.00 81.00 80 LEU A CA 1
ATOM 621 C C . LEU A 1 80 ? -3.983 6.037 -13.217 1.00 81.00 80 LEU A C 1
ATOM 623 O O . LEU A 1 80 ? -2.918 6.637 -13.357 1.00 81.00 80 LEU A O 1
ATOM 627 N N . LEU A 1 81 ? -4.961 6.117 -14.123 1.00 87.56 81 LEU A N 1
ATOM 628 C CA . LEU A 1 81 ? -4.928 7.068 -15.232 1.00 87.56 81 LEU A CA 1
ATOM 629 C C . LEU A 1 81 ? -5.321 8.458 -14.718 1.00 87.56 81 LEU A C 1
ATOM 631 O O . LEU A 1 81 ? -6.463 8.672 -14.319 1.00 87.56 81 LEU A O 1
ATOM 635 N N . GLY A 1 82 ? -4.394 9.413 -14.785 1.00 84.50 82 GLY A N 1
ATOM 636 C CA . GLY A 1 82 ? -4.629 10.800 -14.386 1.00 84.50 82 GLY A CA 1
ATOM 637 C C . GLY A 1 82 ? -3.898 11.170 -13.100 1.00 84.50 82 GLY A C 1
ATOM 638 O O . GLY A 1 82 ? -2.778 10.725 -12.866 1.00 84.50 82 GLY A O 1
ATOM 639 N N . SER A 1 83 ? -4.507 12.036 -12.294 1.00 80.31 83 SER A N 1
ATOM 640 C CA . SER A 1 83 ? -3.916 12.531 -11.050 1.00 80.31 83 SER A CA 1
ATOM 641 C C . SER A 1 83 ? -4.936 12.470 -9.926 1.00 80.31 83 SER A C 1
ATOM 643 O O . SER A 1 83 ? -6.102 12.817 -10.116 1.00 80.31 83 SER A O 1
ATOM 645 N N . GLU A 1 84 ? -4.482 12.054 -8.752 1.00 79.38 84 GLU A N 1
ATOM 646 C CA . GLU A 1 84 ? -5.261 12.112 -7.523 1.00 79.38 84 GLU A CA 1
ATOM 647 C C . GLU A 1 84 ? -5.026 13.450 -6.812 1.00 79.38 84 GLU A C 1
ATOM 649 O O . GLU A 1 84 ? -3.908 13.968 -6.787 1.00 79.38 84 GLU A O 1
ATOM 654 N N . LEU A 1 85 ? -6.087 14.022 -6.238 1.00 79.00 85 LEU A N 1
ATOM 655 C CA . LEU A 1 85 ? -6.020 15.258 -5.463 1.00 79.00 85 LEU A CA 1
ATOM 656 C C . LEU A 1 85 ? -6.376 14.967 -4.006 1.00 79.00 85 LEU A C 1
ATOM 658 O O . LEU A 1 85 ? -7.525 14.667 -3.685 1.00 79.00 85 LEU A O 1
ATOM 662 N N . LEU A 1 86 ? -5.389 15.099 -3.123 1.00 74.69 86 LEU A N 1
ATOM 663 C CA . LEU A 1 86 ? -5.553 14.945 -1.681 1.00 74.69 86 LEU A CA 1
ATOM 664 C C . LEU A 1 86 ? -5.676 16.322 -1.026 1.00 74.69 86 LEU A C 1
ATOM 666 O O . LEU A 1 86 ? -4.754 17.136 -1.073 1.00 74.69 86 LEU A O 1
ATOM 670 N N . PHE A 1 87 ? -6.808 16.577 -0.374 1.00 77.69 87 PHE A N 1
ATOM 671 C CA . PHE A 1 87 ? -7.033 17.801 0.393 1.00 77.69 87 PHE A CA 1
ATOM 672 C C . PHE A 1 87 ? -6.762 17.519 1.871 1.00 77.69 87 PHE A C 1
ATOM 674 O O . PHE A 1 87 ? -7.623 16.994 2.573 1.00 77.69 87 PHE A O 1
ATOM 681 N N . THR A 1 88 ? -5.552 17.833 2.343 1.00 71.44 88 THR A N 1
ATOM 682 C CA . THR A 1 88 ? -5.154 17.629 3.745 1.00 71.44 88 THR A CA 1
ATOM 683 C C . THR A 1 88 ? -4.904 18.967 4.442 1.00 71.44 88 THR A C 1
ATOM 685 O O . THR A 1 88 ? -4.240 19.857 3.908 1.00 71.44 88 THR A O 1
ATOM 688 N N . GLU A 1 89 ? -5.424 19.131 5.660 1.00 64.56 89 GLU A N 1
ATOM 689 C CA . GLU A 1 89 ? -5.044 20.234 6.546 1.00 64.56 89 GLU A CA 1
ATOM 690 C C . GLU A 1 89 ? -3.676 19.896 7.157 1.00 64.56 89 GLU A C 1
ATOM 692 O O . GLU A 1 89 ? -3.590 19.294 8.224 1.00 64.56 89 GLU A O 1
ATOM 697 N N . LYS A 1 90 ? -2.566 20.179 6.466 1.00 62.06 90 LYS A N 1
ATOM 698 C CA . LYS A 1 90 ? -1.228 19.882 7.011 1.00 62.06 90 LYS A CA 1
ATOM 699 C C . LYS A 1 90 ? -1.030 20.551 8.384 1.00 62.06 90 LYS A C 1
ATOM 701 O O . LYS A 1 90 ? -0.828 21.763 8.441 1.00 62.06 90 LYS A O 1
ATOM 706 N N . LYS A 1 91 ? -1.007 19.755 9.467 1.00 45.72 91 LYS A N 1
ATOM 707 C CA . LYS A 1 91 ? -0.279 20.009 10.733 1.00 45.72 91 LYS A CA 1
ATOM 708 C C . LYS A 1 91 ? -0.247 18.759 11.634 1.00 45.72 91 LYS A C 1
ATOM 710 O O . LYS A 1 91 ? -1.033 18.614 12.561 1.00 45.72 91 LYS A O 1
ATOM 715 N N . GLY A 1 92 ? 0.697 17.859 11.375 1.00 50.38 92 GLY A N 1
ATOM 716 C CA . GLY A 1 92 ? 0.992 16.696 12.222 1.00 50.38 92 GLY A CA 1
ATOM 717 C C . GLY A 1 92 ? 1.798 15.644 11.459 1.00 50.38 92 GLY A C 1
ATOM 718 O O . GLY A 1 92 ? 1.822 15.719 10.230 1.00 50.38 92 GLY A O 1
ATOM 719 N N . PRO A 1 93 ? 2.478 14.702 12.145 1.00 41.03 93 PRO A N 1
ATOM 720 C CA . PRO A 1 93 ? 3.200 13.630 11.473 1.00 41.03 93 PRO A CA 1
ATOM 721 C C . PRO A 1 93 ? 2.192 12.819 10.660 1.00 41.03 93 PRO A C 1
ATOM 723 O O . PRO A 1 93 ? 1.331 12.131 11.206 1.00 41.03 93 PRO A O 1
ATOM 726 N N . SER A 1 94 ? 2.264 12.953 9.341 1.00 45.28 94 SER A N 1
ATOM 727 C CA . SER A 1 94 ? 1.629 12.024 8.423 1.00 45.28 94 SER A CA 1
ATOM 728 C C . SER A 1 94 ? 2.202 10.643 8.713 1.00 45.28 94 SER A C 1
ATOM 730 O O . SER A 1 94 ? 3.422 10.491 8.786 1.00 45.28 94 SER A O 1
ATOM 732 N N . VAL A 1 95 ? 1.337 9.643 8.887 1.00 39.12 95 VAL A N 1
ATOM 733 C CA . VAL A 1 95 ? 1.760 8.242 8.848 1.00 39.12 95 VAL A CA 1
ATOM 734 C C . VAL A 1 95 ? 2.165 7.965 7.404 1.00 39.12 95 VAL A C 1
ATOM 736 O O . VAL A 1 95 ? 1.354 7.556 6.579 1.00 39.12 95 VAL A O 1
ATOM 739 N N . ALA A 1 96 ? 3.410 8.297 7.080 1.00 37.59 96 ALA A N 1
ATOM 740 C CA . ALA A 1 96 ? 4.078 7.795 5.901 1.00 37.59 96 ALA A CA 1
ATOM 741 C C . ALA A 1 96 ? 4.424 6.337 6.206 1.00 37.59 96 ALA A C 1
ATOM 743 O O . ALA A 1 96 ? 5.094 6.035 7.195 1.00 37.59 96 ALA A O 1
ATOM 744 N N . ILE A 1 97 ? 3.906 5.422 5.395 1.00 46.91 97 ILE A N 1
ATOM 745 C CA . ILE A 1 97 ? 4.417 4.058 5.387 1.00 46.91 97 ILE A CA 1
ATOM 746 C C . ILE A 1 97 ? 5.720 4.150 4.601 1.00 46.91 97 ILE A C 1
ATOM 748 O O . ILE A 1 97 ? 5.691 4.330 3.388 1.00 46.91 97 ILE A O 1
ATOM 752 N N . TYR A 1 98 ? 6.847 4.121 5.311 1.00 32.84 98 TYR A N 1
ATOM 753 C CA . TYR A 1 98 ? 8.168 4.095 4.695 1.00 32.84 98 TYR A CA 1
ATOM 754 C C . TYR A 1 98 ? 8.293 2.810 3.875 1.00 32.84 98 TYR A C 1
ATOM 756 O O . TYR A 1 98 ? 8.154 1.710 4.416 1.00 32.84 98 TYR A O 1
ATOM 764 N N . VAL A 1 99 ? 8.521 2.957 2.572 1.00 42.38 99 VAL A N 1
ATOM 765 C CA . VAL A 1 99 ? 8.807 1.844 1.667 1.00 42.38 99 VAL A CA 1
ATOM 766 C C . VAL A 1 99 ? 10.200 2.079 1.102 1.00 42.38 99 VAL A C 1
ATOM 768 O O . VAL A 1 99 ? 10.372 2.882 0.193 1.00 42.38 99 VAL A O 1
ATOM 771 N N . GLU A 1 100 ? 11.198 1.394 1.657 1.00 30.55 100 GLU A N 1
ATOM 772 C CA . GLU A 1 100 ? 12.490 1.245 0.987 1.00 30.55 100 GLU A CA 1
ATOM 773 C C . GLU A 1 100 ? 12.308 0.234 -0.149 1.00 30.55 100 GLU A C 1
ATOM 775 O O . GLU A 1 100 ? 11.997 -0.935 0.091 1.00 30.55 100 GLU A O 1
ATOM 780 N N . LEU A 1 101 ? 12.461 0.686 -1.392 1.00 38.75 101 LEU A N 1
ATOM 781 C CA . LEU A 1 101 ? 12.566 -0.201 -2.546 1.00 38.75 101 LEU A CA 1
ATOM 782 C C . LEU A 1 101 ? 14.050 -0.533 -2.738 1.00 38.75 101 LEU A C 1
ATOM 784 O O . LEU A 1 101 ? 14.852 0.357 -3.014 1.00 38.75 101 LEU A O 1
ATOM 788 N N . SER A 1 102 ? 14.401 -1.803 -2.528 1.00 40.72 102 SER A N 1
ATOM 789 C CA . SER A 1 102 ? 15.751 -2.362 -2.707 1.00 40.72 102 SER A CA 1
ATOM 790 C C . SER A 1 102 ? 16.164 -2.487 -4.167 1.00 40.72 102 SER A C 1
ATOM 792 O O . SER A 1 102 ? 15.296 -2.944 -4.950 1.00 40.72 102 SER A O 1
#

Organism: Moniliophthora roreri (NCBI:txid221103)

Sequence (102 aa):
MSGIDFPSDSLCPGYKFVQEFGPNEEYEEEEEVFYVTMELGNIEPTLVPSSDSIRLIGLDTPTPFLQLAGTIFKGSHDLLLGSELLFTEKKGPSVAIYVELS

pLDDT: mean 74.31, std 17.76, range [30.55, 95.75]

Foldseek 3Di:
DDDDDDDPDDPDPPDDDDPDDPPPPDPDPDDDFDDDDDDPDDDDPCQQVVFPDWDWDDPVHQWIWIDTPRDIDIDGDDDDDDDDDDDDPDDDDDPRPDDDDD